Protein AF-A0A849Z7I9-F1 (afdb_monomer_lite)

Sequence (128 aa):
TLRLEFPHVALFYGGGQGILVASVEPLRASRPKLHELEASLGSMRPSRPLATLVGDIIAMDDGLDRFVAKVAADAGVPVSDLVSTDDNLYLEYATPKGNVLPWSSREDLVSRLWPERDVSAISQLVTD

Foldseek 3Di:
DLCVVFQKWWWFDDPLDIDIDGHNDHAADEPVVQVVVQVVCVVNRDPDRPLCRLVRTLAIRVLVVVLLCVVCVVVVHDSVLVDDDPVRCCCVPVPPDPVPDDSVVSVVVSVSSNVSDDPPSSVVRYDD

pLDDT: mean 86.93, std 9.86, range [56.12, 95.62]

Secondary structure (DSSP, 8-state):
-HHHH-SEEEEEEETTEEEEEEESSPP-EEHHHHHHHHHHTGGG--SS-GGGGGGGEEEETHHHHHHHHHHHHHHTS-GGGG--BTTBTHHHHHS--TTTS-HHHHHHHHHHHGGG--HHHHHHHEE-

Structure (mmCIF, N/CA/C/O backbone):
data_AF-A0A849Z7I9-F1
#
_entry.id   AF-A0A849Z7I9-F1
#
loop_
_atom_site.group_PDB
_atom_site.id
_atom_site.type_symbol
_atom_site.label_atom_id
_atom_site.label_alt_id
_atom_site.label_comp_id
_atom_site.label_asym_id
_atom_site.label_entity_id
_atom_site.label_seq_id
_atom_site.pdbx_PDB_ins_code
_atom_site.Cartn_x
_atom_site.Cartn_y
_atom_site.Cartn_z
_atom_site.occupancy
_atom_site.B_iso_or_equiv
_atom_site.auth_seq_id
_atom_site.auth_comp_id
_atom_site.auth_asym_id
_atom_site.auth_atom_id
_atom_site.pdbx_PDB_model_num
ATOM 1 N N . THR A 1 1 ? -12.727 -8.382 3.505 1.00 67.38 1 THR A N 1
ATOM 2 C CA . THR A 1 1 ? -11.868 -7.293 2.986 1.00 67.38 1 THR A CA 1
ATOM 3 C C . THR A 1 1 ? -11.100 -7.824 1.791 1.00 67.38 1 THR A C 1
ATOM 5 O O . THR A 1 1 ? -11.050 -9.034 1.629 1.00 67.38 1 THR A O 1
ATOM 8 N N . LEU A 1 2 ? -10.480 -6.969 0.971 1.00 78.69 2 LEU A N 1
ATOM 9 C CA . LEU A 1 2 ? -9.664 -7.395 -0.182 1.00 78.69 2 LEU A CA 1
ATOM 10 C C . LEU A 1 2 ? -8.610 -8.462 0.195 1.00 78.69 2 LEU A C 1
ATOM 12 O O . LEU A 1 2 ? -8.381 -9.394 -0.561 1.00 78.69 2 LEU A O 1
ATOM 16 N N . ARG A 1 3 ? -8.049 -8.374 1.409 1.00 83.31 3 ARG A N 1
ATOM 17 C CA . ARG A 1 3 ? -7.114 -9.346 2.005 1.00 83.31 3 ARG A CA 1
ATOM 18 C C . ARG A 1 3 ? -7.708 -10.732 2.307 1.00 83.31 3 ARG A C 1
ATOM 20 O O . ARG A 1 3 ? -6.947 -11.683 2.408 1.00 83.31 3 ARG A O 1
ATOM 27 N N . LEU A 1 4 ? -9.033 -10.852 2.462 1.00 78.69 4 LEU A N 1
ATOM 28 C CA . LEU A 1 4 ? -9.703 -12.151 2.653 1.00 78.69 4 LEU A CA 1
ATOM 29 C C . LEU A 1 4 ? -9.735 -12.966 1.356 1.00 78.69 4 LEU A C 1
ATOM 31 O O . LEU A 1 4 ? -9.647 -14.186 1.408 1.00 78.69 4 LEU A O 1
ATOM 35 N N . GLU A 1 5 ? -9.832 -12.284 0.213 1.00 85.69 5 GLU A N 1
ATOM 36 C CA . GLU A 1 5 ? -9.879 -12.914 -1.113 1.00 85.69 5 GLU A CA 1
ATOM 37 C C . GLU A 1 5 ? -8.487 -13.007 -1.755 1.00 85.69 5 GLU A C 1
ATOM 39 O O . GLU A 1 5 ? -8.193 -13.942 -2.498 1.00 85.69 5 GLU A O 1
ATOM 44 N N . PHE A 1 6 ? -7.608 -12.043 -1.461 1.00 92.19 6 PHE A N 1
ATOM 45 C CA . PHE A 1 6 ? -6.276 -11.934 -2.048 1.00 92.19 6 PHE A CA 1
ATOM 46 C C . PHE A 1 6 ? -5.182 -11.995 -0.966 1.00 92.19 6 PHE A C 1
ATOM 48 O O . PHE A 1 6 ? -4.997 -11.032 -0.207 1.00 92.19 6 PHE A O 1
ATOM 55 N N . PRO A 1 7 ? -4.403 -13.094 -0.915 1.00 92.62 7 PRO A N 1
ATOM 56 C CA . PRO A 1 7 ? -3.286 -13.263 0.010 1.00 92.62 7 PRO A CA 1
ATOM 57 C C . PRO A 1 7 ? -2.144 -12.265 -0.176 1.00 92.62 7 PRO A C 1
ATOM 59 O O . PRO A 1 7 ? -1.331 -12.140 0.738 1.00 92.62 7 PRO A O 1
ATOM 62 N N . HIS A 1 8 ? -2.092 -11.543 -1.298 1.00 94.69 8 HIS A N 1
ATOM 63 C CA . HIS A 1 8 ? -1.060 -10.546 -1.554 1.00 94.69 8 HIS A CA 1
ATOM 64 C C . HIS A 1 8 ? -1.680 -9.219 -1.966 1.00 94.69 8 HIS A C 1
ATOM 66 O O . HIS A 1 8 ? -2.359 -9.138 -2.992 1.00 94.69 8 HIS A O 1
ATOM 72 N N . VAL A 1 9 ? -1.458 -8.175 -1.170 1.00 95.19 9 VAL A N 1
ATOM 73 C CA . VAL A 1 9 ? -2.003 -6.837 -1.412 1.00 95.19 9 VAL A CA 1
ATOM 74 C C . VAL A 1 9 ? -0.951 -5.782 -1.105 1.00 95.19 9 VAL A C 1
ATOM 76 O O . VAL A 1 9 ? -0.353 -5.780 -0.033 1.00 95.19 9 VAL A O 1
ATOM 79 N 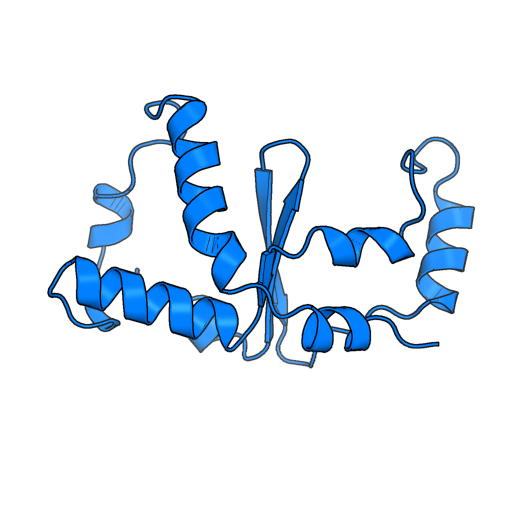N . ALA A 1 10 ? -0.784 -4.831 -2.018 1.00 95.62 10 ALA A N 1
ATOM 80 C CA . ALA A 1 10 ? 0.039 -3.646 -1.819 1.00 95.62 10 ALA A CA 1
ATOM 81 C C . ALA A 1 10 ? -0.794 -2.373 -1.997 1.00 95.62 10 ALA A C 1
ATOM 83 O O . ALA A 1 10 ? -1.579 -2.254 -2.941 1.00 95.62 10 ALA A O 1
ATOM 84 N N . LEU A 1 11 ? -0.591 -1.409 -1.100 1.00 95.31 11 LEU A N 1
ATOM 85 C CA . LEU A 1 11 ? -1.122 -0.057 -1.203 1.00 95.31 11 LEU A CA 1
ATOM 86 C C . LEU A 1 11 ? -0.025 0.884 -1.701 1.00 95.31 11 LEU A C 1
ATOM 88 O O . LEU A 1 11 ? 0.923 1.196 -0.978 1.00 95.31 11 LEU A O 1
ATOM 92 N N . PHE A 1 12 ? -0.189 1.355 -2.931 1.00 94.75 12 PHE A N 1
ATOM 93 C CA . PHE A 1 12 ? 0.608 2.423 -3.521 1.00 94.75 12 PHE A CA 1
ATOM 94 C C . PHE A 1 12 ? -0.013 3.773 -3.184 1.00 94.75 12 PHE A C 1
ATOM 96 O O . PHE A 1 12 ? -1.239 3.902 -3.163 1.00 94.75 12 PHE A O 1
ATOM 103 N N . TYR A 1 13 ? 0.820 4.791 -2.993 1.00 92.69 13 TYR A N 1
ATOM 104 C CA . TYR A 1 13 ? 0.362 6.171 -2.897 1.00 92.69 13 TYR A CA 1
ATOM 105 C C . TYR A 1 13 ? 1.232 7.100 -3.742 1.00 92.69 13 TYR A C 1
ATOM 107 O O . TYR A 1 13 ? 2.429 7.244 -3.505 1.00 92.69 13 TYR A O 1
ATOM 115 N N . GLY A 1 14 ? 0.611 7.758 -4.719 1.00 86.50 14 GLY A N 1
ATOM 116 C CA . GLY A 1 14 ? 1.281 8.668 -5.642 1.00 86.50 14 GLY A CA 1
ATOM 117 C C . GLY A 1 14 ? 0.277 9.574 -6.350 1.00 86.50 14 GLY A C 1
ATOM 118 O O . GLY A 1 14 ? -0.889 9.222 -6.508 1.00 86.50 14 GLY A O 1
ATOM 119 N N . GLY A 1 15 ? 0.695 10.785 -6.729 1.00 81.88 15 GLY A N 1
ATOM 120 C CA . GLY A 1 15 ? -0.188 11.742 -7.415 1.00 81.88 15 GLY A CA 1
ATOM 121 C C . GLY A 1 15 ? -1.433 12.156 -6.614 1.00 81.88 15 GLY A C 1
ATOM 122 O O . GLY A 1 15 ? -2.421 12.577 -7.206 1.00 81.88 15 GLY A O 1
ATOM 123 N N . GLY A 1 16 ? -1.408 12.014 -5.282 1.00 83.12 16 GLY A N 1
ATOM 124 C CA . GLY A 1 16 ? -2.550 12.302 -4.406 1.00 83.12 16 GLY A CA 1
ATOM 125 C C . GLY A 1 16 ? -3.612 11.198 -4.346 1.00 83.12 16 GLY A C 1
ATOM 126 O O . GLY A 1 16 ? -4.678 11.418 -3.772 1.00 83.12 16 G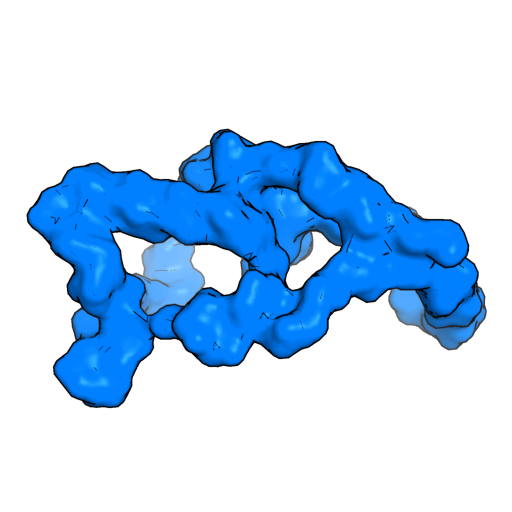LY A O 1
ATOM 127 N N . GLN A 1 17 ? -3.340 10.022 -4.920 1.00 83.94 17 GLN A N 1
ATOM 128 C CA . GLN A 1 17 ? -4.265 8.895 -4.957 1.00 83.94 17 GLN A CA 1
ATOM 129 C C . GLN A 1 17 ? -3.627 7.622 -4.388 1.00 83.94 17 GLN A C 1
ATOM 131 O O . GLN A 1 17 ? -2.470 7.303 -4.661 1.00 83.94 17 GLN A O 1
ATOM 136 N N . GLY A 1 18 ? -4.416 6.886 -3.600 1.00 88.94 18 GLY A N 1
ATOM 137 C CA . GLY A 1 18 ? -4.093 5.529 -3.167 1.00 88.94 18 GLY A CA 1
ATOM 138 C C . GLY A 1 18 ? -4.570 4.498 -4.189 1.00 88.94 18 GLY A C 1
ATOM 139 O O . GLY A 1 18 ? -5.691 4.603 -4.690 1.00 88.94 18 GLY A O 1
ATOM 140 N N . ILE A 1 19 ? -3.737 3.507 -4.492 1.00 91.81 19 ILE A N 1
ATOM 141 C CA . ILE A 1 19 ? -4.056 2.405 -5.406 1.00 91.81 19 ILE A CA 1
ATOM 142 C C . ILE A 1 19 ? -3.776 1.088 -4.686 1.00 91.81 19 ILE A C 1
ATOM 144 O O . ILE A 1 19 ? -2.653 0.847 -4.249 1.00 91.81 19 ILE A O 1
ATOM 148 N N . LEU A 1 20 ? -4.793 0.233 -4.583 1.00 93.38 20 LEU A N 1
ATOM 149 C CA . LEU A 1 20 ? -4.640 -1.136 -4.096 1.00 93.38 20 LEU A CA 1
ATOM 150 C C . LEU A 1 20 ? -4.398 -2.073 -5.278 1.00 93.38 20 LEU A C 1
ATOM 152 O O . LEU A 1 20 ? -5.193 -2.115 -6.215 1.00 93.38 20 LEU A O 1
ATOM 156 N N . VAL A 1 21 ? -3.311 -2.834 -5.208 1.00 94.62 21 VAL A N 1
ATOM 157 C CA . VAL A 1 21 ? -2.996 -3.916 -6.143 1.00 94.62 21 VAL A CA 1
ATOM 158 C C . VAL A 1 21 ? -3.081 -5.221 -5.371 1.00 94.62 21 VAL A C 1
ATOM 160 O O . VAL A 1 21 ? -2.419 -5.362 -4.346 1.00 94.62 21 VAL A O 1
ATOM 163 N N . ALA A 1 22 ? -3.900 -6.154 -5.849 1.00 94.81 22 ALA A N 1
ATOM 164 C CA . ALA A 1 22 ? -4.183 -7.412 -5.174 1.00 94.81 22 ALA A CA 1
ATOM 165 C C . ALA A 1 22 ? -3.972 -8.603 -6.112 1.00 94.81 22 ALA A C 1
ATOM 167 O O . ALA A 1 22 ? -4.237 -8.511 -7.311 1.00 94.81 22 ALA A O 1
ATOM 168 N N . SER A 1 23 ? -3.475 -9.707 -5.562 1.00 94.88 23 SER A N 1
ATOM 169 C CA . SER A 1 23 ? -3.131 -10.913 -6.309 1.00 94.88 23 SER A CA 1
ATOM 170 C C . SER A 1 23 ? -3.276 -12.165 -5.443 1.00 94.88 23 SER A C 1
ATOM 172 O O . SER A 1 23 ? -3.131 -12.122 -4.219 1.00 94.88 23 SER A O 1
ATOM 174 N N . VAL A 1 24 ? -3.556 -13.291 -6.103 1.00 95.25 24 VAL A N 1
ATOM 175 C CA . VAL A 1 24 ? -3.513 -14.626 -5.487 1.00 95.25 24 VAL A CA 1
ATOM 176 C C . VAL A 1 24 ? -2.072 -15.118 -5.344 1.00 95.25 24 VAL A C 1
ATOM 178 O O . VAL A 1 24 ? -1.740 -15.788 -4.373 1.00 95.25 24 VAL A O 1
ATOM 181 N N . GLU A 1 25 ? -1.205 -14.753 -6.288 1.00 94.94 25 GLU A N 1
ATOM 182 C CA . GLU A 1 25 ? 0.223 -15.073 -6.262 1.00 94.94 25 GLU A CA 1
ATOM 183 C C . GLU A 1 25 ? 1.047 -13.919 -5.669 1.00 94.94 25 GLU A C 1
ATOM 185 O O . GLU A 1 25 ? 0.627 -12.760 -5.788 1.00 94.94 25 GLU A O 1
ATOM 190 N N . PRO A 1 26 ? 2.230 -14.194 -5.081 1.00 93.81 26 PRO A N 1
ATOM 191 C CA . PRO A 1 26 ? 3.111 -13.155 -4.562 1.00 93.81 26 PRO A CA 1
ATOM 192 C C . PRO A 1 26 ? 3.402 -12.076 -5.604 1.00 93.81 26 PRO A C 1
ATOM 194 O O . PRO A 1 26 ? 3.783 -12.379 -6.738 1.00 93.81 26 PRO A O 1
ATOM 197 N N . LEU A 1 27 ? 3.263 -10.810 -5.206 1.00 94.25 27 LEU A N 1
ATOM 198 C CA . LEU A 1 27 ? 3.575 -9.683 -6.078 1.00 94.25 27 LEU A CA 1
ATOM 199 C C . LEU A 1 27 ? 5.065 -9.704 -6.441 1.00 94.25 27 LEU A C 1
ATOM 201 O O . LEU A 1 27 ? 5.933 -9.851 -5.582 1.00 94.25 27 LEU A O 1
ATOM 205 N N . ARG A 1 28 ? 5.365 -9.566 -7.735 1.00 94.38 28 ARG A N 1
ATOM 206 C CA . ARG A 1 28 ? 6.732 -9.528 -8.265 1.00 94.38 28 ARG A CA 1
ATOM 207 C C . ARG A 1 28 ? 6.838 -8.513 -9.390 1.00 94.38 28 ARG A C 1
ATOM 209 O O . ARG A 1 28 ? 5.951 -8.398 -10.233 1.00 94.38 28 ARG A O 1
ATOM 216 N N . ALA A 1 29 ? 7.963 -7.821 -9.425 1.00 93.19 29 ALA A N 1
ATOM 217 C CA . ALA A 1 29 ? 8.312 -6.814 -10.405 1.00 93.19 29 ALA A CA 1
ATOM 218 C C . ALA A 1 29 ? 9.629 -7.220 -11.078 1.00 93.19 29 ALA A C 1
ATOM 220 O O . ALA A 1 29 ? 10.714 -6.990 -10.553 1.00 93.19 29 ALA A O 1
ATOM 221 N N . SER A 1 30 ? 9.536 -7.844 -12.251 1.00 94.69 30 SER A N 1
ATOM 222 C CA . SER A 1 30 ? 10.721 -8.255 -13.011 1.00 94.69 30 SER A CA 1
ATOM 223 C C . SER A 1 30 ? 11.410 -7.037 -13.622 1.00 94.69 30 SER A C 1
ATOM 225 O O . SER A 1 30 ? 10.834 -6.352 -14.470 1.00 94.69 30 SER A O 1
ATOM 227 N N . ARG A 1 31 ? 12.654 -6.776 -13.215 1.00 93.12 31 ARG A N 1
ATOM 228 C CA . ARG A 1 31 ? 13.458 -5.648 -13.693 1.00 93.12 31 ARG A CA 1
ATOM 229 C C . ARG A 1 31 ? 13.654 -5.672 -15.218 1.00 93.12 31 ARG A C 1
ATOM 231 O O . ARG A 1 31 ? 13.422 -4.622 -15.820 1.00 93.12 31 ARG A O 1
ATOM 238 N N . PRO A 1 32 ? 13.974 -6.809 -15.874 1.00 94.69 32 PRO A N 1
ATOM 239 C CA . PRO A 1 32 ? 14.022 -6.881 -17.336 1.00 94.69 32 PRO A CA 1
ATOM 240 C C . PRO A 1 32 ? 12.692 -6.501 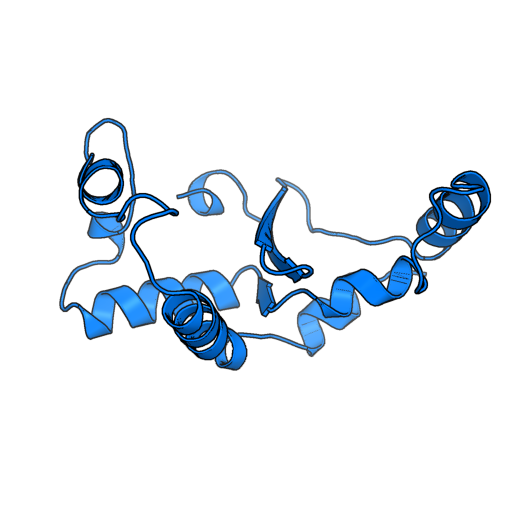-17.992 1.00 94.69 32 PRO A C 1
ATOM 242 O O . PRO A 1 32 ? 12.664 -5.617 -18.845 1.00 94.69 32 PRO A O 1
ATOM 245 N N . LYS A 1 33 ? 11.573 -7.077 -17.527 1.00 95.12 33 LYS A N 1
ATOM 246 C CA . LYS A 1 33 ? 10.242 -6.779 -18.083 1.00 95.12 33 LYS A CA 1
ATOM 247 C C . LYS A 1 33 ? 9.848 -5.316 -17.894 1.00 95.12 33 LYS A C 1
ATOM 249 O O . LYS A 1 33 ? 9.221 -4.730 -18.770 1.00 95.12 33 LYS A O 1
ATOM 254 N N . LEU A 1 34 ? 10.217 -4.710 -16.764 1.00 93.94 34 LEU A N 1
ATOM 255 C CA . LEU A 1 34 ? 9.984 -3.288 -16.523 1.00 93.94 34 LEU A CA 1
ATOM 256 C C . LEU A 1 34 ? 10.817 -2.402 -17.452 1.00 93.94 34 LEU A C 1
ATOM 258 O O . LEU A 1 34 ? 10.300 -1.396 -17.928 1.00 93.94 34 LEU A O 1
ATOM 262 N N . HIS A 1 35 ? 12.070 -2.764 -17.734 1.00 92.50 35 HIS A N 1
ATOM 263 C CA . HIS A 1 35 ? 12.898 -2.038 -18.699 1.00 92.50 35 HIS A CA 1
ATOM 264 C C . HIS A 1 35 ? 12.360 -2.153 -20.129 1.00 92.50 35 HIS A C 1
ATOM 266 O O . HIS A 1 35 ? 12.300 -1.149 -20.838 1.00 92.50 35 HIS A O 1
ATOM 272 N N . GLU A 1 36 ? 11.934 -3.346 -20.544 1.00 94.38 36 GLU A N 1
ATOM 273 C CA . GLU A 1 36 ? 11.297 -3.568 -21.847 1.00 94.38 36 GLU A CA 1
ATOM 274 C C . GLU A 1 36 ? 10.002 -2.759 -21.982 1.00 94.38 36 GLU A C 1
ATOM 276 O O . GLU A 1 36 ? 9.807 -2.048 -22.971 1.00 94.38 36 GLU A O 1
ATOM 281 N N . LEU A 1 37 ? 9.145 -2.805 -20.955 1.00 93.56 37 LEU A N 1
ATOM 282 C CA . LEU A 1 37 ? 7.920 -2.014 -20.907 1.00 93.56 37 LEU A CA 1
ATOM 283 C C . LEU A 1 37 ? 8.242 -0.522 -20.996 1.00 93.56 37 LEU A C 1
ATOM 285 O O . LEU A 1 37 ? 7.663 0.175 -21.823 1.00 93.56 37 LEU A O 1
ATOM 289 N N . GLU A 1 38 ? 9.196 -0.033 -20.207 1.00 93.56 38 GLU A N 1
ATOM 290 C CA . GLU A 1 38 ? 9.602 1.370 -20.213 1.00 93.56 38 GLU A CA 1
ATOM 291 C C . GLU A 1 38 ? 10.074 1.836 -21.598 1.00 93.56 38 GLU A C 1
ATOM 293 O O . GLU A 1 38 ? 9.687 2.919 -22.044 1.00 93.56 38 GLU A O 1
ATOM 298 N N . ALA A 1 39 ? 10.858 1.015 -22.300 1.00 91.94 39 ALA A N 1
ATOM 299 C CA . ALA A 1 39 ? 11.301 1.308 -23.661 1.00 91.94 39 ALA A CA 1
ATOM 300 C C . ALA A 1 39 ? 10.131 1.368 -24.662 1.00 91.94 39 ALA A C 1
ATOM 302 O O . ALA A 1 39 ? 10.180 2.143 -25.618 1.00 91.94 39 ALA A O 1
ATOM 303 N N . SER A 1 40 ? 9.064 0.596 -24.428 1.00 94.19 40 SER A N 1
ATOM 304 C CA . SER A 1 40 ? 7.872 0.562 -25.287 1.00 94.19 40 SER A CA 1
ATOM 305 C C . SER A 1 40 ? 6.909 1.742 -25.087 1.00 94.19 40 SER A C 1
ATOM 307 O O . SER A 1 40 ? 6.089 2.013 -25.962 1.00 94.19 40 SER A O 1
ATOM 309 N N . LEU A 1 41 ? 7.001 2.473 -23.966 1.00 91.44 41 LEU A N 1
ATOM 310 C CA . LEU A 1 41 ? 6.031 3.521 -23.611 1.00 91.44 41 LEU A CA 1
ATOM 311 C C . LEU A 1 41 ? 6.140 4.797 -24.462 1.00 91.44 41 LEU A C 1
ATOM 313 O O . LEU A 1 41 ? 5.207 5.602 -24.467 1.00 91.44 41 LEU A O 1
ATOM 317 N N . GLY A 1 42 ? 7.245 5.010 -25.183 1.00 87.38 42 GLY A N 1
ATOM 318 C CA . GLY A 1 42 ? 7.428 6.190 -26.034 1.00 87.38 42 GLY A CA 1
ATOM 319 C C . GLY A 1 42 ? 7.186 7.505 -25.278 1.00 87.38 42 GLY A C 1
ATOM 320 O O . GLY A 1 42 ? 7.815 7.765 -24.254 1.00 87.38 42 GLY A O 1
ATOM 321 N N . SER A 1 43 ? 6.253 8.332 -25.761 1.00 85.12 43 SER A N 1
ATOM 322 C CA . SER A 1 43 ? 5.872 9.607 -25.127 1.00 85.12 43 SER A CA 1
ATOM 323 C C . SER A 1 43 ? 5.073 9.459 -23.826 1.00 85.12 43 SER A C 1
ATOM 325 O O . SER A 1 43 ? 4.953 10.431 -23.086 1.00 85.12 43 SER A O 1
ATOM 327 N N . MET A 1 44 ? 4.549 8.267 -23.520 1.00 84.81 44 MET A N 1
ATOM 328 C CA . MET A 1 44 ? 3.857 7.969 -22.257 1.00 84.81 44 MET A CA 1
ATOM 329 C C . MET A 1 44 ? 4.824 7.577 -21.135 1.00 84.81 44 MET A C 1
ATOM 331 O O . MET A 1 44 ? 4.391 7.213 -20.041 1.00 84.81 44 MET A O 1
ATOM 335 N N . ARG A 1 45 ? 6.137 7.605 -21.396 1.00 83.12 45 ARG A N 1
ATOM 336 C CA . ARG A 1 45 ? 7.142 7.242 -20.402 1.00 83.12 45 ARG A CA 1
ATOM 337 C C . ARG A 1 45 ? 7.048 8.180 -19.185 1.00 83.12 45 ARG A C 1
ATOM 339 O O . ARG A 1 45 ? 7.092 9.399 -19.358 1.00 83.12 45 ARG A O 1
ATOM 346 N N . PRO A 1 46 ? 6.947 7.642 -17.957 1.00 82.50 46 PRO A N 1
ATOM 347 C CA . PRO A 1 46 ? 6.939 8.464 -16.754 1.00 82.50 46 PRO A CA 1
ATOM 348 C C . PRO A 1 46 ? 8.277 9.183 -16.549 1.00 82.50 46 PRO A C 1
ATOM 350 O O . PRO A 1 46 ? 9.318 8.779 -17.062 1.00 82.50 46 PRO A O 1
ATOM 353 N N . SER A 1 47 ? 8.261 10.243 -15.738 1.00 87.88 47 SER A N 1
ATOM 354 C CA . SER A 1 47 ? 9.440 11.069 -15.432 1.00 87.88 47 SER A CA 1
ATOM 355 C C . SER A 1 47 ? 10.529 10.357 -14.618 1.00 87.88 47 SER A C 1
ATOM 357 O O . SER A 1 47 ? 11.610 10.909 -14.423 1.00 87.88 47 SER A O 1
ATOM 359 N N . ARG A 1 48 ? 10.261 9.140 -14.137 1.00 90.81 48 ARG A N 1
ATOM 360 C CA . ARG A 1 48 ? 11.195 8.297 -13.386 1.00 90.81 48 ARG A CA 1
ATOM 361 C C . ARG A 1 48 ? 11.093 6.838 -13.843 1.00 90.81 48 ARG A C 1
ATOM 363 O O . ARG A 1 48 ? 10.030 6.446 -14.329 1.00 90.81 48 ARG A O 1
ATOM 370 N N . PRO A 1 49 ? 12.141 6.021 -13.633 1.00 91.56 49 PRO A N 1
ATOM 371 C CA . PRO A 1 49 ? 12.136 4.628 -14.067 1.00 91.56 49 PRO A CA 1
ATOM 372 C C . PRO A 1 49 ? 11.020 3.807 -13.419 1.00 91.56 49 PRO A C 1
ATOM 374 O O . PRO A 1 49 ? 10.797 3.916 -12.211 1.00 91.56 49 PRO A O 1
ATOM 377 N N . LEU A 1 50 ? 10.371 2.922 -14.185 1.00 91.62 50 LEU A N 1
ATOM 378 C CA . LEU A 1 50 ? 9.279 2.070 -13.681 1.00 91.62 50 LEU A CA 1
ATOM 379 C C . LEU A 1 50 ? 9.694 1.212 -12.478 1.00 91.62 50 LEU A C 1
ATOM 381 O O . LEU A 1 50 ? 8.915 1.029 -11.547 1.00 91.62 50 LEU A O 1
ATOM 385 N N . ALA A 1 51 ? 10.947 0.753 -12.445 1.00 90.75 51 ALA A N 1
ATOM 386 C CA . ALA A 1 51 ? 11.490 -0.016 -11.324 1.00 90.75 51 ALA A CA 1
ATOM 387 C C . ALA A 1 51 ? 11.515 0.759 -9.995 1.00 90.75 51 ALA A C 1
ATOM 389 O O . ALA A 1 51 ? 11.603 0.148 -8.937 1.00 90.75 51 ALA A O 1
ATOM 390 N N . THR A 1 52 ? 11.422 2.092 -10.026 1.00 91.12 52 THR A N 1
ATOM 391 C CA . THR A 1 52 ? 11.377 2.920 -8.809 1.00 91.12 52 THR A CA 1
ATOM 392 C C . THR A 1 52 ? 9.973 3.048 -8.219 1.00 91.12 52 THR A C 1
ATOM 394 O O . THR A 1 52 ? 9.843 3.463 -7.071 1.00 91.12 52 THR A O 1
ATOM 397 N N . LEU A 1 53 ? 8.925 2.659 -8.959 1.00 90.69 53 LEU A N 1
ATOM 398 C CA . LEU A 1 53 ? 7.529 2.801 -8.530 1.00 90.69 53 LEU A CA 1
ATOM 399 C C . LEU A 1 53 ? 7.176 1.934 -7.317 1.00 90.69 53 LEU A C 1
ATOM 401 O O . LEU A 1 53 ? 6.290 2.299 -6.554 1.00 90.69 53 LEU A O 1
ATOM 405 N N . VAL A 1 54 ? 7.892 0.830 -7.079 1.00 92.56 54 VAL A N 1
ATOM 406 C CA . VAL A 1 54 ? 7.731 0.041 -5.841 1.00 92.56 54 VAL A CA 1
ATOM 407 C C . VAL A 1 54 ? 8.045 0.867 -4.587 1.00 92.56 54 VAL A C 1
ATOM 409 O O . VAL A 1 54 ? 7.546 0.574 -3.506 1.00 92.56 54 VAL A O 1
ATOM 412 N N . GLY A 1 55 ? 8.828 1.942 -4.729 1.00 91.38 55 GLY A N 1
ATOM 413 C CA . GLY A 1 55 ? 9.110 2.896 -3.662 1.00 91.38 55 GLY A CA 1
ATOM 414 C C . GLY A 1 55 ? 7.890 3.700 -3.203 1.00 91.38 55 GLY A C 1
ATOM 415 O O . GLY A 1 55 ? 7.952 4.290 -2.128 1.00 91.38 55 GLY A O 1
ATOM 416 N N . ASP A 1 56 ? 6.790 3.691 -3.954 1.00 93.56 56 ASP A N 1
ATOM 417 C CA . ASP A 1 56 ? 5.531 4.343 -3.572 1.00 93.56 56 ASP A CA 1
ATOM 418 C C . ASP A 1 56 ? 4.622 3.446 -2.726 1.00 93.56 56 ASP A C 1
ATOM 420 O O . ASP A 1 56 ? 3.551 3.876 -2.294 1.00 93.56 56 ASP A O 1
ATOM 424 N N . ILE A 1 57 ? 5.013 2.190 -2.497 1.00 95.62 57 ILE A N 1
ATOM 425 C CA . ILE A 1 57 ? 4.274 1.296 -1.610 1.00 95.62 57 ILE A CA 1
ATOM 426 C C . ILE A 1 57 ? 4.444 1.802 -0.177 1.00 95.62 57 ILE A C 1
ATOM 428 O O . ILE A 1 57 ? 5.567 1.912 0.331 1.00 95.62 57 ILE A O 1
ATOM 432 N N . ILE A 1 58 ? 3.316 2.101 0.467 1.00 95.38 58 ILE A N 1
ATOM 433 C CA . ILE A 1 58 ? 3.260 2.598 1.848 1.00 95.38 58 ILE A CA 1
ATOM 434 C C . ILE A 1 58 ? 2.868 1.511 2.850 1.00 95.38 58 ILE A C 1
ATOM 436 O O . ILE A 1 58 ? 3.244 1.605 4.010 1.00 95.38 58 ILE A O 1
ATOM 440 N N . ALA A 1 59 ? 2.168 0.465 2.409 1.00 95.06 59 ALA A N 1
ATOM 441 C CA . ALA A 1 59 ? 1.867 -0.720 3.205 1.00 95.06 59 ALA A CA 1
ATOM 442 C C . ALA A 1 59 ? 1.606 -1.916 2.279 1.00 95.06 59 ALA A C 1
ATOM 444 O O . ALA A 1 59 ? 1.082 -1.750 1.175 1.00 95.06 59 ALA A O 1
ATOM 445 N N . MET A 1 60 ? 1.959 -3.116 2.726 1.00 94.62 60 MET A N 1
ATOM 446 C CA . MET A 1 60 ? 1.662 -4.368 2.031 1.00 94.62 60 MET A CA 1
ATOM 447 C C . MET A 1 60 ? 1.438 -5.491 3.038 1.00 94.62 60 MET A C 1
ATOM 449 O O . MET A 1 60 ? 1.989 -5.424 4.136 1.00 94.62 60 MET A O 1
ATOM 453 N N . ASP A 1 61 ? 0.647 -6.490 2.654 1.00 93.06 61 ASP A N 1
ATOM 454 C CA . ASP A 1 61 ? 0.430 -7.747 3.384 1.00 93.06 61 ASP A CA 1
ATOM 455 C C . ASP A 1 61 ? 0.288 -7.542 4.906 1.00 93.06 61 ASP A C 1
ATOM 457 O O . ASP A 1 61 ? -0.611 -6.821 5.346 1.00 93.06 61 AS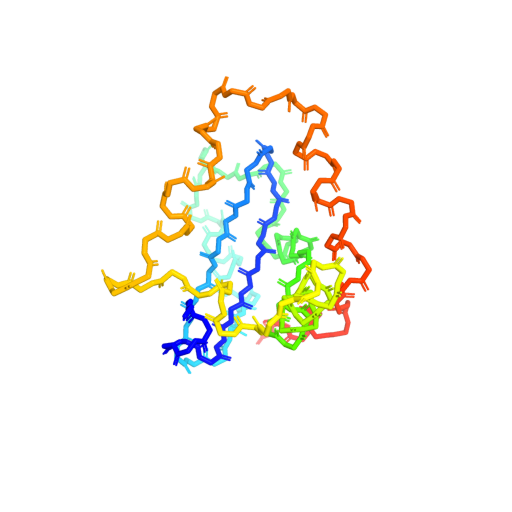P A O 1
ATOM 461 N N . ASP A 1 62 ? 1.198 -8.100 5.709 1.00 92.50 62 ASP A N 1
ATOM 462 C CA . ASP A 1 62 ? 1.187 -8.005 7.174 1.00 92.50 62 ASP A CA 1
ATOM 463 C C . ASP A 1 62 ? 1.160 -6.557 7.693 1.00 92.50 62 ASP A C 1
ATOM 465 O O . ASP A 1 62 ? 0.615 -6.292 8.763 1.00 92.50 62 ASP A O 1
AT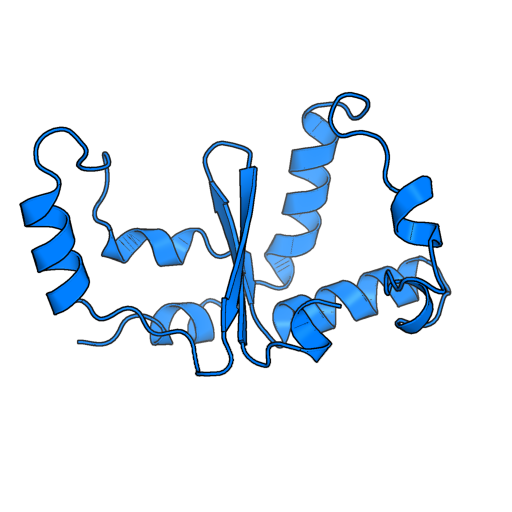OM 469 N N . GLY A 1 63 ? 1.735 -5.598 6.960 1.00 93.56 63 GLY A N 1
ATOM 470 C CA . GLY A 1 63 ? 1.659 -4.177 7.307 1.00 93.56 63 GLY A CA 1
ATOM 471 C C . GLY A 1 63 ? 0.244 -3.612 7.190 1.00 93.56 63 GLY A C 1
ATOM 472 O O . GLY A 1 63 ? -0.184 -2.835 8.042 1.00 93.56 63 GLY A O 1
ATOM 473 N N . LEU A 1 64 ? -0.523 -4.044 6.185 1.00 91.69 64 LEU A N 1
ATOM 474 C CA . LEU A 1 64 ? -1.944 -3.695 6.086 1.00 91.69 64 LEU A CA 1
ATOM 475 C C . LEU A 1 64 ? -2.744 -4.353 7.213 1.00 91.69 64 LEU A C 1
ATOM 477 O O . LEU A 1 64 ? -3.601 -3.704 7.812 1.00 91.69 64 LEU A O 1
ATOM 481 N N . ASP A 1 65 ? -2.437 -5.607 7.537 1.00 91.88 65 ASP A N 1
ATOM 482 C CA . ASP A 1 65 ? -3.137 -6.343 8.590 1.00 91.88 65 ASP A CA 1
ATOM 483 C C . ASP A 1 65 ? -2.882 -5.707 9.973 1.00 91.88 65 ASP A C 1
ATOM 485 O O . ASP A 1 65 ? -3.821 -5.500 10.749 1.00 91.88 65 ASP A O 1
ATOM 489 N N . ARG A 1 66 ? -1.640 -5.281 10.253 1.00 93.56 66 ARG A N 1
ATOM 490 C CA . ARG A 1 66 ? -1.299 -4.495 11.453 1.00 93.56 66 ARG A CA 1
ATOM 491 C C . ARG A 1 66 ? -2.024 -3.156 11.499 1.00 93.56 66 ARG A C 1
ATOM 493 O O . ARG A 1 66 ? -2.566 -2.806 12.549 1.00 93.56 66 ARG A O 1
ATOM 500 N N . PHE A 1 67 ? -2.083 -2.433 10.378 1.00 92.94 67 PHE A N 1
ATOM 501 C CA . PHE A 1 67 ? -2.809 -1.165 10.311 1.00 92.94 67 PHE A CA 1
ATOM 502 C C . PHE A 1 67 ? -4.285 -1.344 10.684 1.00 92.94 67 PHE A C 1
ATOM 504 O O . PHE A 1 67 ? -4.806 -0.623 11.535 1.00 92.94 67 PHE A O 1
ATOM 511 N N . VAL A 1 68 ? -4.956 -2.329 10.082 1.00 91.19 68 VAL A N 1
ATOM 512 C CA . VAL A 1 68 ? -6.375 -2.609 10.344 1.00 91.19 68 VAL A CA 1
ATOM 513 C C . VAL A 1 68 ? -6.593 -3.004 11.806 1.00 91.19 68 VAL A C 1
ATOM 515 O O . VAL A 1 68 ? -7.505 -2.480 12.446 1.00 91.19 68 VAL A O 1
ATOM 518 N N . ALA A 1 69 ? -5.735 -3.864 12.363 1.00 92.69 69 ALA A N 1
ATOM 519 C CA . ALA A 1 69 ? -5.804 -4.249 13.771 1.00 92.69 69 ALA A CA 1
ATOM 520 C C . ALA A 1 69 ? -5.632 -3.045 14.711 1.00 92.69 69 ALA A C 1
ATOM 522 O O . ALA A 1 69 ? -6.375 -2.910 15.685 1.00 92.69 69 ALA A O 1
ATOM 523 N N . LYS A 1 70 ? -4.702 -2.134 14.398 1.00 93.88 70 LYS A N 1
ATOM 524 C CA . LYS A 1 70 ? -4.504 -0.895 15.156 1.00 93.88 70 LYS A CA 1
ATOM 525 C C . LYS A 1 70 ? -5.731 0.014 15.095 1.00 93.88 70 LYS A C 1
ATOM 527 O O . LYS A 1 70 ? -6.151 0.519 16.130 1.00 93.88 70 LYS A O 1
ATOM 532 N N . VAL A 1 71 ? -6.321 0.209 13.915 1.00 91.50 71 VAL A N 1
ATOM 533 C CA . VAL A 1 71 ? -7.537 1.025 13.760 1.00 91.50 71 VAL A CA 1
ATOM 534 C C . VAL A 1 71 ? -8.704 0.433 14.554 1.00 91.50 71 VAL A C 1
ATOM 536 O O . VAL A 1 71 ? -9.418 1.180 15.217 1.00 91.50 71 VAL A O 1
ATOM 539 N N . ALA A 1 72 ? -8.869 -0.892 14.535 1.00 91.94 72 ALA A N 1
ATOM 540 C CA . ALA A 1 72 ? -9.896 -1.588 15.308 1.00 91.94 72 ALA A CA 1
ATOM 541 C C . ALA A 1 72 ? -9.705 -1.379 16.820 1.00 91.94 72 ALA A C 1
ATOM 543 O O . ALA A 1 72 ? -10.642 -0.995 17.519 1.00 91.94 72 ALA A O 1
ATOM 544 N N . ALA A 1 73 ? -8.469 -1.541 17.304 1.00 94.69 73 ALA A N 1
ATOM 545 C CA . ALA A 1 73 ? -8.119 -1.311 18.702 1.00 94.69 73 ALA A CA 1
ATOM 546 C C . ALA A 1 73 ? -8.345 0.149 19.131 1.00 94.69 73 ALA A C 1
ATOM 548 O O . ALA A 1 73 ? -8.966 0.385 20.166 1.00 94.69 73 ALA A O 1
ATOM 549 N N . ASP A 1 74 ? -7.902 1.119 18.322 1.00 92.56 74 ASP A N 1
ATOM 550 C CA . ASP A 1 74 ? -8.084 2.553 18.585 1.00 92.56 74 ASP A CA 1
ATOM 551 C C . ASP A 1 74 ? -9.584 2.933 18.633 1.00 92.56 74 ASP A C 1
ATOM 553 O O . ASP A 1 74 ? -9.974 3.832 19.377 1.00 92.56 74 ASP A O 1
ATOM 557 N N . ALA A 1 75 ? -10.434 2.239 17.866 1.00 89.94 75 ALA A N 1
ATOM 558 C CA . ALA A 1 75 ? -11.885 2.436 17.838 1.00 89.94 75 ALA A CA 1
ATOM 559 C C . ALA A 1 75 ? -12.657 1.599 18.879 1.00 89.94 75 ALA A C 1
ATOM 561 O O . ALA A 1 75 ? -13.859 1.801 19.048 1.00 89.94 75 ALA A O 1
ATOM 562 N N . GLY A 1 76 ? -11.995 0.674 19.583 1.00 94.31 76 GLY A N 1
ATOM 563 C CA . GLY A 1 76 ? -12.630 -0.207 20.566 1.00 94.31 76 GLY A CA 1
ATOM 564 C C . GLY A 1 76 ? -13.598 -1.232 19.962 1.00 94.31 76 GLY A C 1
ATOM 565 O O . GLY A 1 76 ? -14.531 -1.654 20.642 1.00 94.31 76 GLY A O 1
ATOM 566 N N . VAL A 1 77 ? -13.391 -1.627 18.703 1.00 91.19 77 VAL A N 1
ATOM 567 C CA . VAL A 1 77 ? -14.240 -2.585 17.970 1.00 91.19 77 VAL A CA 1
ATOM 568 C C . VAL A 1 77 ? -13.413 -3.777 17.477 1.00 91.19 77 VAL A C 1
ATOM 570 O O . VAL A 1 77 ? -12.201 -3.648 17.288 1.00 91.19 77 VAL A O 1
ATOM 573 N N . PRO A 1 78 ? -14.011 -4.959 17.259 1.00 91.12 78 PRO A N 1
ATOM 574 C CA . PRO A 1 78 ? -13.312 -6.063 16.612 1.00 91.12 78 PRO A CA 1
ATOM 575 C C . PRO A 1 78 ? -13.030 -5.755 15.131 1.00 91.12 78 PRO A C 1
ATOM 577 O O . PRO A 1 78 ? -13.775 -5.038 14.468 1.00 91.12 78 PRO A O 1
ATOM 580 N N . VAL A 1 79 ? -11.969 -6.354 14.577 1.00 88.69 79 VAL A N 1
ATOM 581 C CA . VAL A 1 79 ? -11.589 -6.186 13.156 1.00 88.69 79 VAL A CA 1
ATOM 582 C C . VAL A 1 79 ? -12.723 -6.575 12.198 1.00 88.69 79 VAL A C 1
ATOM 584 O O . VAL A 1 79 ? -12.850 -5.970 11.137 1.00 88.69 79 VAL A O 1
ATOM 587 N N . SER A 1 80 ? -13.564 -7.546 12.573 1.00 86.56 80 SER A N 1
ATOM 588 C CA . SER A 1 80 ? -14.738 -7.968 11.796 1.00 86.56 80 SER A CA 1
ATOM 589 C C . SER A 1 80 ? -15.697 -6.821 11.482 1.00 86.56 80 SER A C 1
ATOM 591 O O . SER A 1 80 ? -16.282 -6.798 10.403 1.00 86.56 80 SER A O 1
ATOM 593 N N . ASP A 1 81 ? -15.815 -5.847 12.384 1.00 84.56 81 ASP A N 1
ATOM 594 C CA . ASP A 1 81 ? -16.744 -4.723 12.236 1.00 84.56 81 ASP A CA 1
ATOM 595 C C . ASP A 1 81 ? -16.211 -3.683 11.239 1.00 84.56 81 ASP A C 1
ATOM 597 O O . ASP A 1 81 ? -16.975 -2.902 10.675 1.00 84.56 81 ASP A O 1
ATOM 601 N N . LEU A 1 82 ? -14.901 -3.717 10.957 1.00 83.50 82 LEU A N 1
ATOM 602 C CA . LEU A 1 82 ? -14.240 -2.921 9.920 1.00 83.50 82 LEU A CA 1
ATOM 603 C C . LEU A 1 82 ? -14.242 -3.613 8.548 1.00 83.50 82 LEU A C 1
ATOM 605 O O . LEU A 1 82 ? -13.528 -3.191 7.635 1.00 83.50 82 LEU A O 1
ATOM 609 N N . VAL A 1 83 ? -15.002 -4.694 8.378 1.00 79.62 83 VAL A N 1
ATOM 610 C CA . VAL A 1 83 ? -15.144 -5.373 7.090 1.00 79.62 83 V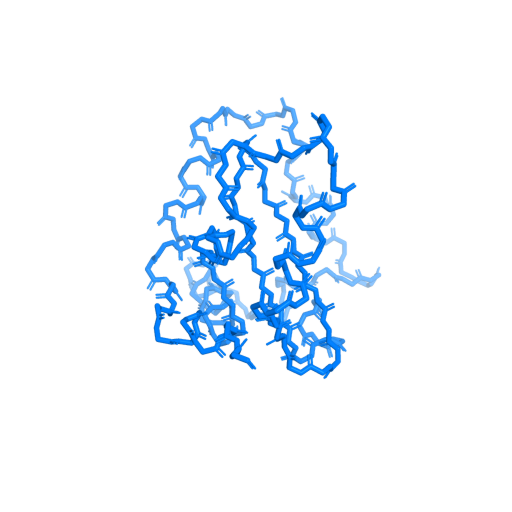AL A CA 1
ATOM 611 C C . VAL A 1 83 ? -16.457 -4.968 6.442 1.00 79.62 83 VAL A C 1
ATOM 613 O O . VAL A 1 83 ? -17.526 -5.273 6.957 1.00 79.62 83 VAL A O 1
ATOM 616 N N . SER A 1 84 ? -16.367 -4.325 5.276 1.00 75.12 84 SER A N 1
ATOM 617 C CA . SER A 1 84 ? -17.534 -4.091 4.424 1.00 75.12 84 SER A CA 1
ATOM 618 C C . SER A 1 84 ? -17.930 -5.415 3.780 1.00 75.12 84 SER A C 1
ATOM 620 O O . SER A 1 84 ? -17.115 -6.022 3.079 1.00 75.12 84 SER A O 1
ATOM 622 N N . THR A 1 85 ? -19.159 -5.850 4.020 1.00 72.94 85 THR A N 1
ATOM 623 C CA . THR A 1 85 ? -19.809 -6.988 3.354 1.00 72.94 85 THR A CA 1
ATOM 624 C C . THR A 1 85 ? -21.212 -6.562 2.928 1.00 72.94 85 THR A C 1
ATOM 626 O O . THR A 1 85 ? -21.694 -5.531 3.396 1.00 72.94 85 THR A O 1
ATOM 629 N N . ASP A 1 86 ? -21.887 -7.349 2.087 1.00 71.94 86 ASP A N 1
ATOM 630 C CA . ASP A 1 86 ? -23.290 -7.079 1.723 1.00 71.94 86 ASP A CA 1
ATOM 631 C C . ASP A 1 86 ? -24.207 -7.031 2.964 1.00 71.94 86 ASP A C 1
ATOM 633 O O . ASP A 1 86 ? -25.164 -6.262 3.011 1.00 71.94 86 ASP A O 1
ATOM 637 N N . ASP A 1 87 ? -23.862 -7.794 4.008 1.00 69.88 87 ASP A N 1
ATOM 638 C CA . ASP A 1 87 ? -24.574 -7.830 5.291 1.00 69.88 87 ASP A CA 1
ATOM 639 C C . ASP A 1 87 ? -24.104 -6.751 6.293 1.00 69.88 87 ASP A C 1
ATOM 641 O O . ASP A 1 87 ? -24.736 -6.546 7.330 1.00 69.88 87 ASP A O 1
ATOM 645 N N . ASN A 1 88 ? -23.000 -6.049 6.005 1.00 69.00 88 ASN A N 1
ATOM 646 C CA . ASN A 1 88 ? -22.431 -4.990 6.840 1.00 69.00 88 ASN A CA 1
ATOM 647 C C . ASN A 1 88 ? -22.093 -3.748 6.000 1.00 69.00 88 ASN A C 1
ATOM 649 O O . ASN A 1 88 ? -20.940 -3.501 5.628 1.00 69.00 88 ASN A O 1
ATOM 653 N N . LEU A 1 89 ? -23.118 -2.925 5.763 1.00 67.56 89 LEU A N 1
ATOM 654 C CA . LEU A 1 89 ? -23.024 -1.660 5.024 1.00 67.56 89 LEU A CA 1
ATOM 655 C C . LEU A 1 89 ? -22.416 -0.516 5.853 1.00 67.56 89 LEU A C 1
ATOM 657 O O . LEU A 1 89 ? -22.393 0.626 5.391 1.00 67.56 89 LEU A O 1
ATOM 661 N N . TYR A 1 90 ? -21.941 -0.780 7.081 1.00 68.75 90 TYR A N 1
ATOM 662 C CA . TYR A 1 90 ? -21.391 0.255 7.961 1.00 68.75 90 TYR A CA 1
ATOM 663 C C . TYR A 1 90 ? -20.337 1.092 7.237 1.00 68.75 90 TYR A C 1
ATOM 665 O O . TYR A 1 90 ? -20.423 2.314 7.249 1.00 68.75 90 TYR A O 1
ATOM 673 N N . LEU A 1 91 ? -19.403 0.459 6.523 1.00 63.31 91 LEU A N 1
ATOM 674 C CA . LEU A 1 91 ? -18.385 1.190 5.771 1.00 63.31 91 LEU A CA 1
ATOM 675 C C . LEU A 1 91 ? -18.933 1.911 4.535 1.00 63.31 91 LEU A C 1
ATOM 677 O O . LEU A 1 91 ? -18.430 2.984 4.209 1.00 63.31 91 LEU A O 1
ATOM 681 N N . GLU A 1 92 ? -19.968 1.395 3.875 1.00 66.06 92 GLU A N 1
ATOM 682 C CA . GLU A 1 92 ? -20.590 2.086 2.738 1.00 66.06 92 GLU A CA 1
ATOM 683 C C . GLU A 1 92 ? -21.191 3.434 3.164 1.00 66.06 92 GLU A C 1
ATOM 685 O O . GLU A 1 92 ? -21.020 4.442 2.476 1.00 66.06 92 GLU A O 1
ATOM 690 N N . TYR A 1 93 ? -21.831 3.478 4.337 1.00 63.47 93 TYR A N 1
ATOM 691 C CA . TYR A 1 93 ? -22.489 4.686 4.840 1.00 63.47 93 TYR A CA 1
ATOM 692 C C . TYR A 1 93 ? -21.622 5.553 5.759 1.00 63.47 93 TYR A C 1
ATOM 694 O O . TYR A 1 93 ? -21.848 6.761 5.840 1.00 63.47 93 TYR A O 1
ATOM 702 N N . ALA A 1 94 ? -20.642 4.973 6.454 1.00 70.75 94 ALA A N 1
ATOM 703 C CA . ALA A 1 94 ? -19.765 5.698 7.373 1.00 70.75 94 ALA A CA 1
ATOM 704 C C . ALA A 1 94 ? -18.569 6.348 6.669 1.00 70.75 94 ALA A C 1
ATOM 706 O O . ALA A 1 94 ? -17.986 7.282 7.220 1.00 70.75 94 ALA A O 1
ATOM 707 N N . THR A 1 95 ? -18.197 5.895 5.465 1.00 64.75 95 THR A N 1
ATOM 708 C CA . THR A 1 95 ? -17.107 6.523 4.710 1.00 64.75 95 THR A CA 1
ATOM 709 C C . THR A 1 95 ? -17.609 7.836 4.099 1.00 64.75 95 THR A C 1
ATOM 711 O O . THR A 1 95 ? -18.486 7.812 3.230 1.00 64.75 95 THR A O 1
ATOM 714 N N . PRO A 1 96 ? -17.084 9.008 4.508 1.00 62.22 96 PRO A N 1
ATOM 715 C CA . PRO A 1 96 ? -17.504 10.276 3.927 1.00 62.22 96 PRO A CA 1
ATOM 716 C C . PRO A 1 96 ? -17.228 10.272 2.424 1.00 62.22 96 PRO A C 1
ATOM 718 O O . PRO A 1 96 ? -16.175 9.805 1.981 1.00 62.22 96 PRO A O 1
ATOM 721 N N . LYS A 1 97 ? -18.144 10.831 1.626 1.00 67.81 97 LYS A N 1
ATOM 722 C CA . LYS A 1 97 ? -17.912 10.979 0.183 1.00 67.81 97 LYS A CA 1
ATOM 723 C C . LYS A 1 97 ? -16.585 11.713 -0.042 1.00 67.81 97 LYS A C 1
ATOM 725 O O . LYS A 1 97 ? -16.296 12.698 0.635 1.00 67.81 97 LYS A O 1
ATOM 730 N N . GLY A 1 98 ? -15.781 11.249 -1.001 1.00 56.12 98 GLY A N 1
ATOM 731 C CA . GLY A 1 98 ? -14.401 11.721 -1.206 1.00 56.12 98 GLY A CA 1
ATOM 732 C C . GLY A 1 98 ? -14.243 13.219 -1.516 1.00 56.12 98 GLY A C 1
ATOM 733 O O . GLY A 1 98 ? -13.126 13.733 -1.488 1.00 56.12 98 GLY A O 1
ATOM 734 N N . ASN A 1 99 ? -15.342 13.927 -1.784 1.00 57.56 99 ASN A N 1
ATOM 735 C CA . ASN A 1 99 ? -15.414 15.377 -1.966 1.00 57.56 99 ASN A CA 1
ATOM 736 C C . ASN A 1 99 ? -15.717 16.169 -0.676 1.00 57.56 99 ASN A C 1
ATOM 738 O O . ASN A 1 99 ? -15.708 17.394 -0.717 1.00 57.56 99 ASN A O 1
ATOM 742 N N . VAL A 1 100 ? -16.012 15.499 0.441 1.00 65.06 100 VAL A N 1
ATOM 743 C CA . VAL A 1 100 ? -16.397 16.131 1.717 1.00 65.06 100 VAL A CA 1
ATOM 744 C C . VAL A 1 100 ? -15.185 16.377 2.617 1.00 65.06 100 VAL A C 1
ATOM 746 O O . VAL A 1 100 ? -15.182 17.321 3.402 1.00 65.06 100 VAL A O 1
ATOM 749 N N . LEU A 1 101 ? -14.140 15.553 2.502 1.00 67.31 101 LEU A N 1
ATOM 750 C CA . LEU A 1 101 ? -12.959 15.663 3.356 1.00 67.31 101 LEU A CA 1
ATOM 751 C C . LEU A 1 101 ? -11.960 16.712 2.827 1.00 67.31 101 LEU A C 1
ATOM 753 O O . LEU A 1 101 ? -11.647 16.707 1.628 1.00 67.31 101 LEU A O 1
ATOM 757 N N . PRO A 1 102 ? -11.418 17.581 3.706 1.00 75.69 102 PRO A N 1
ATOM 758 C CA . PRO A 1 102 ? -10.310 18.470 3.377 1.00 75.69 102 PRO A CA 1
ATOM 759 C C . PRO A 1 102 ? -9.102 17.714 2.819 1.00 75.69 102 PRO A C 1
ATOM 761 O O . PRO A 1 102 ? -8.877 16.544 3.128 1.00 75.69 102 PRO A O 1
ATOM 764 N N . TRP A 1 103 ? -8.273 18.403 2.031 1.00 68.88 103 TRP A N 1
ATOM 765 C CA . TRP A 1 103 ? -7.038 17.816 1.506 1.00 68.88 103 TRP A CA 1
ATOM 766 C C . TRP A 1 103 ? -6.104 17.308 2.614 1.00 68.88 103 TRP A C 1
ATOM 768 O O . TRP A 1 103 ? -5.576 16.205 2.496 1.00 68.88 103 TRP A O 1
ATOM 778 N N . SER A 1 104 ? -6.001 18.043 3.725 1.00 78.56 104 SER A N 1
ATOM 779 C CA . SER A 1 104 ? -5.200 17.658 4.894 1.00 78.56 104 SER A CA 1
ATOM 780 C C . SER A 1 104 ? -5.599 16.300 5.478 1.00 78.56 104 SER A C 1
ATOM 782 O O . SER A 1 104 ? -4.736 15.534 5.884 1.00 78.56 104 SER A O 1
ATOM 784 N N . SER A 1 105 ? -6.883 15.928 5.427 1.00 80.06 105 SER A N 1
ATOM 785 C CA . SER A 1 105 ? -7.344 14.628 5.929 1.00 80.06 105 SER A CA 1
ATOM 786 C C . SER A 1 105 ? -6.757 13.445 5.152 1.00 80.06 105 SER A C 1
ATOM 788 O O . SER A 1 105 ? -6.634 12.352 5.703 1.00 80.06 105 SER A O 1
ATOM 790 N N . ARG A 1 106 ? -6.380 13.644 3.880 1.00 78.81 106 ARG A N 1
ATOM 791 C CA . ARG A 1 106 ? -5.685 12.619 3.084 1.00 78.81 106 ARG A CA 1
ATOM 792 C C . ARG A 1 106 ? -4.255 12.435 3.576 1.00 78.81 106 ARG A C 1
ATOM 794 O O . ARG A 1 106 ? -3.814 11.305 3.760 1.00 78.81 106 ARG A O 1
ATOM 801 N N . GLU A 1 107 ? -3.554 13.540 3.806 1.00 83.00 107 GLU A N 1
ATOM 802 C CA . GLU A 1 107 ? -2.177 13.539 4.306 1.00 83.00 107 GLU A CA 1
ATOM 803 C C . GLU A 1 107 ? -2.103 12.921 5.702 1.00 83.00 107 GLU A C 1
ATOM 805 O O . GLU A 1 107 ? -1.252 12.066 5.940 1.00 83.00 107 GLU A O 1
ATOM 810 N N . ASP A 1 108 ? -3.059 13.243 6.576 1.00 87.38 108 ASP A N 1
ATOM 811 C CA . ASP A 1 108 ? -3.179 12.638 7.901 1.00 87.38 108 ASP A CA 1
ATOM 812 C C . ASP A 1 108 ? -3.402 11.124 7.808 1.00 87.38 108 ASP A C 1
ATOM 814 O O . ASP A 1 108 ? -2.750 10.350 8.510 1.00 87.38 108 ASP A O 1
ATOM 818 N N . LEU A 1 109 ? -4.283 10.665 6.913 1.00 85.88 109 LEU A N 1
ATOM 819 C CA . LEU A 1 109 ? -4.532 9.236 6.722 1.00 85.88 109 LEU A CA 1
ATOM 820 C C . LEU A 1 109 ? -3.280 8.504 6.226 1.00 85.88 109 LEU A C 1
ATOM 822 O O . LEU A 1 109 ? -2.925 7.458 6.766 1.00 85.88 109 LEU A O 1
ATOM 826 N N . VAL A 1 110 ? -2.582 9.071 5.243 1.00 89.31 110 VAL A N 1
ATOM 827 C CA . VAL A 1 110 ? -1.324 8.515 4.729 1.00 89.31 110 VAL A CA 1
ATOM 828 C C . VAL A 1 110 ? -0.237 8.529 5.808 1.00 89.31 110 VAL A C 1
ATOM 830 O O . VAL A 1 110 ? 0.501 7.554 5.941 1.00 89.31 110 VAL A O 1
ATOM 833 N N . SER A 1 111 ? -0.178 9.574 6.642 1.00 90.56 111 SER A N 1
ATOM 834 C CA . SER A 1 111 ? 0.757 9.674 7.774 1.00 90.56 111 SER A CA 1
ATOM 835 C C . SER A 1 111 ? 0.634 8.498 8.745 1.00 90.56 111 SER A C 1
ATOM 837 O O . SER A 1 111 ? 1.642 7.987 9.226 1.00 90.56 111 SER A O 1
ATOM 839 N N . ARG A 1 112 ? -0.593 8.011 8.966 1.00 92.19 112 ARG A N 1
ATOM 840 C CA . ARG A 1 112 ? -0.879 6.880 9.857 1.00 92.19 112 ARG A CA 1
ATOM 841 C C . ARG A 1 112 ? -0.469 5.526 9.277 1.00 92.19 112 ARG A C 1
ATOM 843 O O . ARG A 1 112 ? -0.329 4.583 10.046 1.00 92.19 112 ARG A O 1
ATOM 850 N N . LEU A 1 113 ? -0.293 5.427 7.960 1.00 92.75 113 LEU A N 1
ATOM 851 C CA . LEU A 1 113 ? 0.112 4.197 7.270 1.00 92.75 113 LEU A CA 1
ATOM 852 C C . LEU A 1 113 ? 1.634 4.053 7.169 1.00 92.75 113 LEU A C 1
ATOM 854 O O . LEU A 1 113 ? 2.133 2.933 7.176 1.00 92.75 113 LEU A O 1
ATOM 858 N N . TRP A 1 114 ? 2.380 5.161 7.114 1.00 91.94 114 TRP A N 1
ATOM 859 C CA . TRP A 1 114 ? 3.844 5.135 6.982 1.00 91.94 114 TRP A CA 1
ATOM 860 C C . TRP A 1 114 ? 4.588 4.268 8.012 1.00 91.94 114 TRP A C 1
ATOM 862 O O . TRP A 1 114 ? 5.558 3.625 7.608 1.00 91.94 114 TRP A O 1
ATOM 872 N N . PRO A 1 115 ? 4.187 4.201 9.300 1.00 94.75 115 PRO A N 1
ATOM 873 C CA . PRO A 1 115 ? 4.836 3.319 10.272 1.00 94.75 115 PRO A CA 1
ATOM 874 C C . PRO A 1 115 ? 4.745 1.829 9.924 1.00 94.75 115 PRO A C 1
ATOM 876 O O . PRO A 1 115 ? 5.582 1.051 10.371 1.00 94.75 115 PRO A O 1
ATOM 879 N N . GLU A 1 116 ? 3.761 1.428 9.118 1.00 95.25 116 GLU A N 1
ATOM 880 C CA . GLU A 1 116 ? 3.537 0.029 8.742 1.00 95.25 116 GLU A CA 1
ATOM 881 C C . GLU A 1 116 ? 4.335 -0.400 7.508 1.00 95.25 116 GLU A C 1
ATOM 883 O O . GLU A 1 116 ? 4.290 -1.566 7.103 1.00 95.25 116 GLU A O 1
ATOM 888 N N . ARG A 1 117 ? 5.080 0.534 6.911 1.00 95.31 117 ARG A N 1
ATOM 889 C CA . ARG A 1 117 ? 5.864 0.298 5.708 1.00 95.31 117 ARG A CA 1
ATOM 890 C C . ARG A 1 117 ? 7.041 -0.632 5.979 1.00 95.31 117 ARG A C 1
ATOM 892 O O . ARG A 1 117 ? 7.998 -0.268 6.659 1.00 95.31 117 ARG A O 1
ATOM 899 N N . ASP A 1 118 ? 7.028 -1.789 5.327 1.00 94.81 118 ASP A N 1
ATOM 900 C CA . ASP A 1 118 ? 8.140 -2.735 5.351 1.00 94.81 118 ASP A CA 1
ATOM 901 C C . ASP A 1 118 ? 9.068 -2.529 4.145 1.00 94.81 118 ASP A C 1
ATOM 903 O O . ASP A 1 118 ? 8.827 -3.010 3.037 1.00 94.81 118 ASP A O 1
ATOM 907 N N . VAL A 1 119 ? 10.160 -1.795 4.365 1.00 93.38 119 VAL A N 1
ATOM 908 C CA . VAL A 1 119 ? 11.160 -1.510 3.323 1.00 93.38 119 VAL A CA 1
ATOM 909 C C . VAL A 1 119 ? 11.861 -2.785 2.841 1.00 93.38 119 VAL A C 1
ATOM 911 O O . VAL A 1 119 ? 12.207 -2.881 1.661 1.00 93.38 119 VAL A O 1
ATOM 914 N N . SER A 1 120 ? 12.054 -3.767 3.726 1.00 92.69 120 SER A N 1
ATOM 915 C CA . SER A 1 120 ? 12.704 -5.032 3.381 1.00 92.69 120 SER A CA 1
ATOM 916 C C . SER A 1 120 ? 11.821 -5.832 2.427 1.00 92.69 120 SER A C 1
ATOM 918 O O . SER A 1 120 ? 12.267 -6.178 1.331 1.00 92.69 120 SER A O 1
ATOM 920 N N . ALA A 1 121 ? 10.548 -6.032 2.780 1.00 92.31 121 ALA A N 1
ATOM 921 C CA . ALA A 1 121 ? 9.583 -6.735 1.937 1.00 92.31 121 ALA A CA 1
ATOM 922 C C . ALA A 1 121 ? 9.407 -6.051 0.570 1.00 92.31 121 ALA A C 1
ATOM 924 O O . ALA A 1 121 ? 9.465 -6.711 -0.466 1.00 92.31 121 ALA A O 1
ATOM 925 N N . ILE A 1 122 ? 9.301 -4.716 0.547 1.00 94.00 122 ILE A N 1
ATOM 926 C CA . ILE A 1 122 ? 9.189 -3.942 -0.700 1.00 94.00 122 ILE A CA 1
ATOM 927 C C . ILE A 1 122 ? 10.416 -4.147 -1.597 1.00 94.00 122 ILE A C 1
ATOM 929 O O . ILE A 1 122 ? 10.274 -4.308 -2.810 1.00 94.00 122 ILE A O 1
ATOM 933 N N . SER A 1 123 ? 11.624 -4.161 -1.027 1.00 91.06 123 SER A N 1
ATOM 934 C CA . SER A 1 123 ? 12.853 -4.337 -1.812 1.00 91.06 123 SER A CA 1
ATOM 935 C C . SER A 1 123 ? 12.928 -5.702 -2.507 1.00 91.06 123 SER A C 1
ATOM 937 O O . SER A 1 123 ? 13.478 -5.799 -3.602 1.00 91.06 123 SER A O 1
ATOM 939 N N . GLN A 1 124 ? 12.314 -6.731 -1.914 1.00 92.50 124 GLN A N 1
ATOM 940 C CA . GLN A 1 124 ? 12.271 -8.093 -2.451 1.00 92.50 124 GLN A CA 1
ATOM 941 C C . GLN A 1 124 ? 11.253 -8.272 -3.587 1.00 92.50 124 GLN A C 1
ATOM 943 O O . GLN A 1 124 ? 11.296 -9.284 -4.289 1.00 92.50 124 GLN A O 1
ATOM 948 N N . LEU A 1 125 ? 10.352 -7.304 -3.800 1.00 93.12 125 LEU A N 1
ATOM 949 C CA . LEU A 1 125 ? 9.408 -7.338 -4.919 1.00 93.12 125 LEU A CA 1
ATOM 950 C C . LEU A 1 125 ? 10.126 -7.226 -6.263 1.00 93.12 125 LEU A C 1
ATOM 952 O O . LEU A 1 125 ? 9.665 -7.805 -7.246 1.00 93.12 125 LEU A O 1
ATOM 956 N N . VAL A 1 126 ? 11.229 -6.473 -6.323 1.00 92.19 126 VAL A N 1
ATOM 957 C CA . VAL A 1 126 ? 11.984 -6.290 -7.564 1.00 92.19 126 VAL A CA 1
ATOM 958 C C . VAL A 1 126 ? 12.966 -7.437 -7.733 1.00 92.19 126 VAL A C 1
ATOM 960 O O . VAL A 1 126 ? 13.923 -7.568 -6.978 1.00 92.19 126 VAL A O 1
ATOM 963 N N . THR A 1 127 ? 12.730 -8.247 -8.756 1.00 91.44 127 THR A N 1
ATOM 964 C CA . THR A 1 127 ? 13.561 -9.402 -9.102 1.00 91.44 127 THR A CA 1
ATOM 965 C C . THR A 1 127 ? 14.352 -9.116 -10.369 1.00 91.44 127 THR A C 1
ATOM 967 O O . THR A 1 127 ? 13.810 -8.503 -11.296 1.00 91.44 127 THR A O 1
ATOM 970 N N . ASP A 1 128 ? 15.595 -9.584 -10.424 1.00 87.38 128 ASP A N 1
ATOM 971 C CA . ASP A 1 128 ? 16.418 -9.515 -11.636 1.00 87.38 128 ASP A CA 1
ATOM 972 C C . ASP A 1 128 ? 15.952 -10.481 -12.737 1.00 87.38 128 ASP A C 1
ATOM 974 O O . ASP A 1 128 ? 15.244 -11.470 -12.429 1.00 87.38 128 ASP A O 1
#

Radius of gyration: 16.76 Å; chains: 1; bounding box: 41×34×47 Å